Protein AF-A0A165PMY3-F1 (afdb_monomer_lite)

Radius of gyration: 16.14 Å; chains: 1; bounding box: 37×19×43 Å

Organism: NCBI:txid1314782

Sequence (66 aa):
LLHLASDIRYCGPVWATWTFYMERFCGYLKSVLRSRSHPWSNLNKRIINLAYLSTLAARYDLDEEL

Structure (mmCIF, N/CA/C/O backbone):
data_AF-A0A165PMY3-F1
#
_entry.id   AF-A0A165PMY3-F1
#
loop_
_atom_site.group_PDB
_atom_site.id
_atom_site.type_symbol
_atom_site.label_atom_id
_atom_site.label_alt_id
_atom_site.label_comp_id
_atom_site.label_asym_id
_atom_site.label_entity_id
_atom_site.label_seq_id
_atom_site.pdbx_PDB_ins_code
_atom_site.Cartn_x
_atom_site.Cartn_y
_atom_site.Cartn_z
_atom_site.occupancy
_atom_site.B_iso_or_equiv
_atom_site.auth_seq_id
_atom_site.auth_comp_id
_atom_site.auth_asym_id
_atom_site.auth_atom_id
_atom_site.pdbx_PDB_model_num
ATOM 1 N N . LEU A 1 1 ? 8.564 -10.338 -7.576 1.00 52.22 1 LEU A N 1
ATOM 2 C CA . LEU A 1 1 ? 9.998 -10.726 -7.538 1.00 52.22 1 LEU A CA 1
ATOM 3 C C . LEU A 1 1 ? 10.470 -11.464 -8.798 1.00 52.22 1 LEU A C 1
ATOM 5 O O . LEU A 1 1 ? 11.647 -11.355 -9.103 1.00 52.22 1 LEU A O 1
ATOM 9 N N . LEU A 1 2 ? 9.603 -12.155 -9.558 1.00 53.97 2 LEU A N 1
ATOM 10 C CA . LEU A 1 2 ? 10.011 -12.881 -10.777 1.00 53.97 2 LEU A CA 1
ATOM 11 C C . LEU A 1 2 ? 10.269 -11.996 -12.021 1.00 53.97 2 LEU A C 1
ATOM 13 O O . LEU A 1 2 ? 10.835 -12.479 -12.995 1.00 53.97 2 LEU A O 1
ATOM 17 N N . HIS A 1 3 ? 9.879 -10.716 -12.003 1.00 65.81 3 HIS A N 1
ATOM 18 C CA . HIS A 1 3 ? 9.928 -9.826 -13.177 1.00 65.81 3 HIS A CA 1
ATOM 19 C C . HIS A 1 3 ? 11.096 -8.835 -13.182 1.00 65.81 3 HIS A C 1
ATOM 21 O O . HIS A 1 3 ? 11.098 -7.909 -13.984 1.00 65.81 3 HIS A O 1
ATOM 27 N N . LEU A 1 4 ? 12.128 -9.044 -12.357 1.00 65.88 4 LEU A N 1
ATOM 28 C CA . LEU A 1 4 ? 13.224 -8.078 -12.212 1.00 65.88 4 LEU A CA 1
ATOM 29 C C . LEU A 1 4 ? 13.877 -7.706 -13.558 1.00 65.88 4 LEU A C 1
ATOM 31 O O . LEU A 1 4 ? 14.171 -6.542 -13.797 1.00 65.88 4 LEU A O 1
ATOM 35 N N . ALA A 1 5 ? 14.059 -8.671 -14.466 1.00 70.19 5 ALA A N 1
ATOM 36 C CA . ALA A 1 5 ? 14.625 -8.415 -15.793 1.00 70.19 5 ALA A CA 1
ATOM 37 C C . ALA A 1 5 ? 13.710 -7.553 -16.686 1.00 70.19 5 ALA A C 1
ATOM 39 O O . ALA A 1 5 ? 14.196 -6.708 -17.438 1.00 70.19 5 ALA A O 1
ATOM 40 N N . SER A 1 6 ? 12.394 -7.751 -16.594 1.00 71.00 6 SER A N 1
ATOM 41 C CA . SER A 1 6 ? 11.392 -6.937 -17.288 1.00 71.00 6 SER A CA 1
ATOM 42 C C . SER A 1 6 ? 11.363 -5.525 -16.702 1.00 71.00 6 SER A C 1
ATOM 44 O O . SER A 1 6 ? 11.453 -4.548 -17.441 1.00 71.00 6 SER A O 1
ATOM 46 N N . ASP A 1 7 ? 11.345 -5.422 -15.374 1.00 68.06 7 ASP A N 1
ATOM 47 C CA . ASP A 1 7 ? 11.270 -4.160 -14.640 1.00 68.06 7 ASP A CA 1
ATOM 48 C C . ASP A 1 7 ? 12.489 -3.266 -14.912 1.00 68.06 7 ASP A C 1
ATOM 50 O O . ASP A 1 7 ? 12.341 -2.060 -15.065 1.00 68.06 7 ASP A O 1
ATOM 54 N N . ILE A 1 8 ? 13.690 -3.834 -15.078 1.00 66.88 8 ILE A N 1
ATOM 55 C CA . ILE A 1 8 ? 14.893 -3.070 -15.471 1.00 66.88 8 ILE A CA 1
ATOM 56 C C . ILE A 1 8 ? 14.717 -2.393 -16.832 1.00 66.88 8 ILE A C 1
ATOM 58 O O . ILE A 1 8 ? 15.182 -1.272 -17.047 1.00 66.88 8 ILE A O 1
ATOM 62 N N . ARG A 1 9 ? 14.059 -3.079 -17.770 1.00 72.00 9 ARG A N 1
ATOM 63 C CA . ARG A 1 9 ? 13.909 -2.606 -19.147 1.00 72.00 9 ARG A CA 1
ATOM 64 C C . ARG A 1 9 ? 12.884 -1.480 -19.264 1.00 72.00 9 ARG A C 1
ATOM 66 O O . ARG A 1 9 ? 13.058 -0.610 -20.111 1.00 72.00 9 ARG A O 1
ATOM 73 N N . TYR A 1 10 ? 11.848 -1.50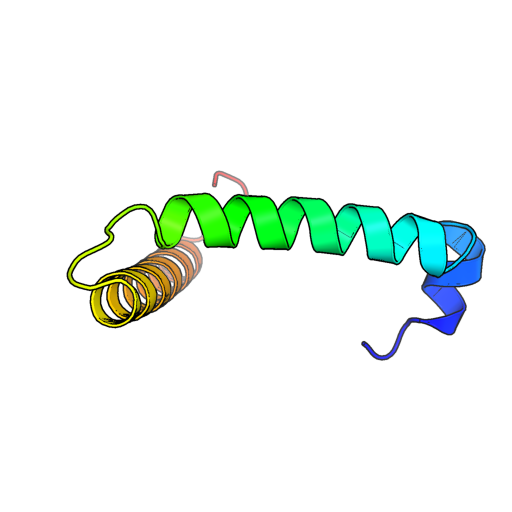1 -18.424 1.00 74.19 10 TYR A N 1
ATOM 74 C CA . TYR A 1 10 ? 10.751 -0.527 -18.447 1.00 74.19 10 TYR A CA 1
ATOM 75 C C . TYR A 1 10 ? 10.892 0.594 -17.408 1.00 74.19 10 TYR A C 1
ATOM 77 O O . TYR A 1 10 ? 10.462 1.713 -17.668 1.00 74.19 10 TYR A O 1
ATOM 85 N N . CYS A 1 11 ? 11.494 0.324 -16.249 1.00 72.88 11 CYS A N 1
ATOM 86 C CA . CYS A 1 11 ? 11.541 1.250 -15.113 1.00 72.88 11 CYS A CA 1
ATOM 87 C C . CYS A 1 11 ? 12.937 1.846 -14.852 1.00 72.88 11 CYS A C 1
ATOM 89 O O . CYS A 1 11 ? 13.096 2.652 -13.936 1.00 72.88 11 CYS A O 1
ATOM 91 N N . GLY A 1 12 ? 13.943 1.488 -15.656 1.00 75.62 12 GLY A N 1
ATOM 92 C CA . GLY A 1 12 ? 15.306 1.999 -15.530 1.00 75.62 12 GLY A CA 1
ATOM 93 C C . GLY A 1 12 ? 16.181 1.189 -14.562 1.00 75.62 12 GLY A C 1
ATOM 94 O O . GLY A 1 12 ? 15.842 0.064 -14.192 1.00 75.62 12 GLY A O 1
ATOM 95 N N . PRO A 1 13 ? 17.351 1.723 -14.167 1.00 79.25 13 PRO A N 1
ATOM 96 C CA . PRO A 1 13 ? 18.317 0.999 -13.346 1.00 79.25 13 PRO A CA 1
ATOM 97 C C . PRO A 1 13 ? 17.700 0.473 -12.042 1.00 79.25 13 PRO A C 1
ATOM 99 O O . PRO A 1 13 ? 17.051 1.231 -11.321 1.00 79.25 13 PRO A O 1
ATOM 102 N N . VAL A 1 14 ? 17.976 -0.794 -11.696 1.00 79.12 14 VAL A N 1
ATOM 103 C CA . VAL A 1 14 ? 17.460 -1.451 -10.470 1.00 79.12 14 VAL A CA 1
ATOM 104 C C . VAL A 1 14 ? 17.662 -0.593 -9.230 1.00 79.12 14 VAL A C 1
ATOM 106 O O . VAL A 1 14 ? 16.794 -0.534 -8.372 1.00 79.12 14 VAL A O 1
ATOM 109 N N . TRP A 1 15 ? 18.813 0.070 -9.112 1.00 79.94 15 TRP A N 1
ATOM 110 C CA . TRP A 1 15 ? 19.121 0.866 -7.930 1.00 79.94 15 TRP A CA 1
ATOM 111 C C . TRP A 1 15 ? 18.153 2.048 -7.766 1.00 79.94 15 TRP A C 1
ATOM 113 O O . TRP A 1 15 ? 17.775 2.361 -6.640 1.00 79.94 15 TRP A O 1
ATOM 123 N N . ALA A 1 16 ? 17.703 2.664 -8.863 1.00 79.94 16 ALA A N 1
ATOM 124 C CA . ALA A 1 16 ? 16.790 3.801 -8.826 1.00 79.94 16 ALA A CA 1
ATOM 125 C C . ALA A 1 16 ? 15.375 3.348 -8.437 1.00 79.94 16 ALA A C 1
ATOM 127 O O . ALA A 1 16 ? 14.759 3.920 -7.537 1.00 79.94 16 ALA A O 1
ATOM 128 N N . THR A 1 17 ? 14.890 2.262 -9.046 1.00 81.69 17 THR A N 1
ATOM 129 C CA . THR A 1 17 ? 13.578 1.687 -8.715 1.00 81.69 17 THR A CA 1
ATOM 130 C C . THR A 1 17 ? 13.554 1.140 -7.292 1.00 81.69 17 THR A C 1
ATOM 132 O O . THR A 1 17 ? 12.636 1.435 -6.528 1.00 81.69 17 THR A O 1
ATOM 135 N N . TRP A 1 18 ? 14.595 0.411 -6.892 1.00 82.62 18 TRP A N 1
ATOM 136 C CA . TRP A 1 18 ? 14.743 -0.115 -5.539 1.00 82.62 18 TRP A CA 1
ATOM 137 C C . TRP A 1 18 ? 14.768 0.994 -4.489 1.00 82.62 18 TRP A C 1
ATOM 139 O O . TRP A 1 18 ? 14.065 0.880 -3.488 1.00 82.62 18 TRP A O 1
ATOM 149 N N . THR A 1 19 ? 15.511 2.082 -4.721 1.00 87.88 19 THR A N 1
ATOM 150 C CA . THR A 1 19 ? 15.559 3.225 -3.792 1.00 87.88 19 THR A CA 1
ATOM 151 C C . THR A 1 19 ? 14.165 3.802 -3.562 1.00 87.88 19 THR A C 1
ATOM 153 O O . THR A 1 19 ? 13.747 3.942 -2.416 1.00 87.88 19 THR A O 1
ATOM 156 N N . PHE A 1 20 ? 13.395 4.027 -4.629 1.00 84.56 20 PHE A N 1
ATOM 157 C CA . PHE A 1 20 ? 12.026 4.532 -4.517 1.00 84.56 20 PHE A CA 1
ATOM 158 C C . PHE A 1 20 ? 11.103 3.590 -3.724 1.00 84.56 20 PHE A C 1
ATOM 160 O O . PHE A 1 20 ? 10.375 4.022 -2.823 1.00 84.56 20 PHE A O 1
ATOM 167 N N . TYR A 1 21 ? 11.148 2.285 -4.017 1.00 84.06 21 TYR A N 1
ATOM 168 C CA . TYR A 1 21 ? 10.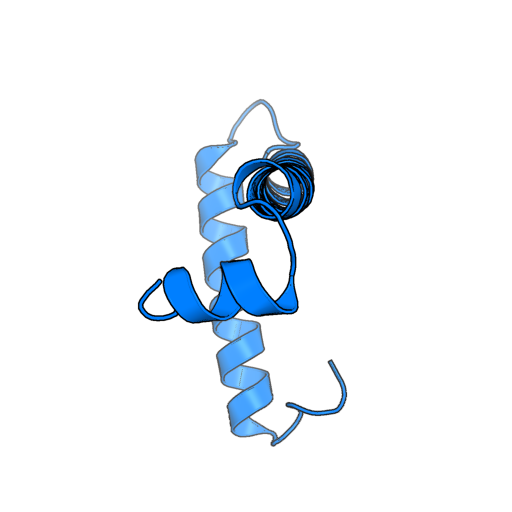374 1.288 -3.271 1.00 84.06 21 TYR A CA 1
ATOM 169 C C . TYR A 1 21 ? 10.774 1.245 -1.793 1.00 84.06 21 TYR A C 1
ATOM 171 O O . TYR A 1 21 ? 9.905 1.223 -0.917 1.00 84.06 21 TYR A O 1
ATOM 179 N N . MET A 1 22 ? 12.076 1.272 -1.505 1.00 89.69 22 MET A N 1
ATOM 180 C CA . MET A 1 22 ? 12.598 1.264 -0.142 1.00 89.69 22 MET A CA 1
ATOM 181 C C . MET A 1 22 ? 12.209 2.521 0.629 1.00 89.69 22 MET A C 1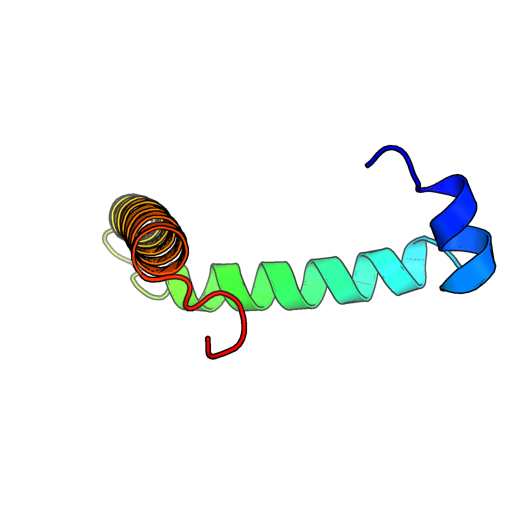
ATOM 183 O O . MET A 1 22 ? 11.842 2.409 1.795 1.00 89.69 22 MET A O 1
ATOM 187 N N . GLU A 1 23 ? 12.233 3.702 0.014 1.00 92.38 23 GLU A N 1
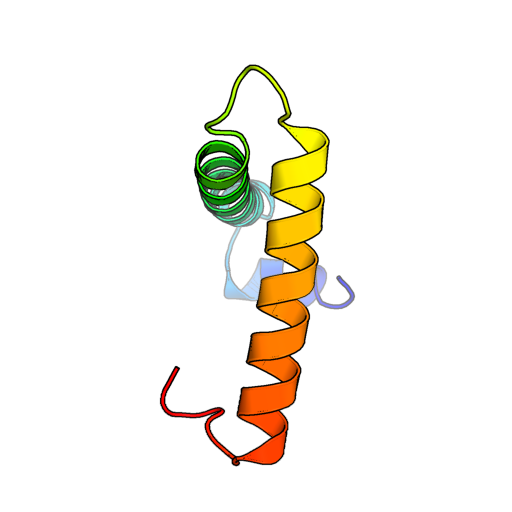ATOM 188 C CA . GLU A 1 23 ? 11.826 4.950 0.665 1.00 92.38 23 GLU A CA 1
ATOM 189 C C . GLU A 1 23 ? 10.356 4.916 1.080 1.00 92.38 23 GLU A C 1
ATOM 191 O O . GLU A 1 23 ? 10.032 5.199 2.239 1.00 92.38 23 GLU A O 1
ATOM 196 N N . ARG A 1 24 ? 9.466 4.494 0.173 1.00 89.94 24 ARG A N 1
ATOM 197 C CA . ARG A 1 24 ? 8.036 4.330 0.476 1.00 89.94 24 ARG A CA 1
ATOM 198 C C . ARG A 1 24 ? 7.813 3.296 1.574 1.00 89.94 24 ARG A C 1
ATOM 200 O O . ARG A 1 24 ? 7.055 3.551 2.511 1.00 89.94 24 ARG A O 1
ATOM 207 N N . PHE A 1 25 ? 8.498 2.158 1.495 1.00 88.25 25 PHE A N 1
ATOM 208 C CA . PHE A 1 25 ? 8.400 1.101 2.497 1.00 88.25 25 PHE A CA 1
ATOM 209 C C . PHE A 1 25 ? 8.913 1.555 3.872 1.00 88.25 25 PHE A C 1
ATOM 211 O O . PHE A 1 25 ? 8.240 1.361 4.885 1.00 88.25 25 PHE A O 1
ATOM 218 N N . CYS A 1 26 ? 10.059 2.237 3.923 1.00 91.00 26 CYS A N 1
ATOM 219 C CA . CYS A 1 26 ? 10.604 2.811 5.151 1.00 91.00 26 CYS A CA 1
ATOM 220 C C . CYS A 1 26 ? 9.687 3.897 5.728 1.00 91.00 26 CYS A C 1
ATOM 222 O O . CYS A 1 26 ? 9.522 3.974 6.945 1.00 91.00 26 CYS A O 1
ATOM 224 N N . GLY A 1 27 ? 9.072 4.728 4.883 1.00 91.44 27 GLY A N 1
ATOM 225 C CA . GLY A 1 27 ? 8.084 5.726 5.296 1.00 91.44 27 GLY A CA 1
ATOM 226 C C . GLY A 1 27 ? 6.854 5.083 5.937 1.00 91.44 27 GLY A C 1
ATOM 227 O O . GLY A 1 27 ? 6.442 5.474 7.032 1.00 91.44 27 GLY A O 1
ATOM 228 N N . TYR A 1 28 ? 6.332 4.029 5.307 1.00 89.00 28 TYR A N 1
ATOM 229 C CA . TYR A 1 28 ? 5.261 3.214 5.870 1.00 89.00 28 TYR A CA 1
ATOM 230 C C . TYR A 1 28 ? 5.664 2.629 7.233 1.00 89.00 28 TYR A C 1
ATOM 232 O O . TYR A 1 28 ? 4.971 2.859 8.225 1.00 89.00 28 TYR A O 1
ATOM 240 N N . LEU A 1 29 ? 6.819 1.964 7.326 1.00 88.44 29 LEU A N 1
ATOM 241 C CA . LEU A 1 29 ? 7.330 1.393 8.577 1.00 88.44 29 LEU A CA 1
ATOM 242 C C . LEU A 1 29 ? 7.463 2.437 9.690 1.00 88.44 29 LEU A C 1
ATOM 244 O O . LEU A 1 29 ? 7.019 2.192 10.811 1.00 88.44 29 LEU A O 1
ATOM 248 N N . LYS A 1 30 ? 8.015 3.619 9.389 1.00 88.12 30 LYS A N 1
ATOM 249 C CA . LYS A 1 30 ? 8.126 4.730 10.350 1.00 88.12 30 LYS A CA 1
ATOM 250 C C . LYS A 1 30 ? 6.764 5.147 10.905 1.00 88.12 30 LYS A C 1
ATOM 252 O O . LYS A 1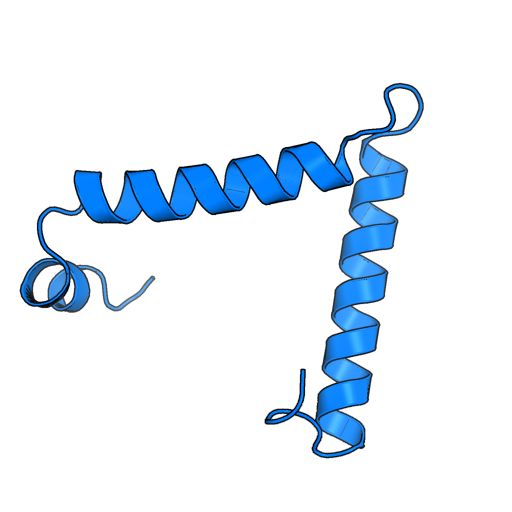 30 ? 6.654 5.394 12.104 1.00 88.12 30 LYS A O 1
ATOM 257 N N . SER A 1 31 ? 5.729 5.205 10.064 1.00 86.12 31 SER A N 1
ATOM 258 C CA . SER A 1 31 ? 4.375 5.565 10.508 1.00 86.12 31 SER A CA 1
ATOM 259 C C . SER A 1 31 ? 3.790 4.539 11.486 1.00 86.12 31 SER A C 1
ATOM 261 O O . SER A 1 31 ? 3.173 4.910 12.485 1.00 86.12 31 SER A O 1
ATOM 263 N N . VAL A 1 32 ? 4.043 3.251 11.240 1.00 87.44 32 VAL A N 1
ATOM 264 C CA . VAL A 1 32 ? 3.529 2.140 12.051 1.00 87.44 32 VAL A CA 1
ATOM 265 C C . VAL A 1 32 ? 4.298 2.000 13.366 1.00 87.44 32 VAL A C 1
ATOM 267 O O . VAL A 1 32 ? 3.713 1.725 14.412 1.00 87.44 32 VAL A O 1
ATOM 270 N N . LEU A 1 33 ? 5.604 2.259 13.338 1.00 87.12 33 LEU A N 1
ATOM 271 C CA . LEU A 1 33 ? 6.504 2.171 14.489 1.00 87.12 33 LEU A CA 1
ATOM 272 C C . LEU A 1 33 ? 6.563 3.468 15.316 1.00 87.12 33 LEU A C 1
ATOM 274 O O . LEU A 1 33 ? 7.480 3.657 16.111 1.00 87.12 33 LEU A O 1
ATOM 278 N N . ARG A 1 34 ? 5.578 4.366 15.173 1.00 83.31 34 ARG A N 1
ATOM 279 C CA . ARG A 1 34 ? 5.541 5.657 15.885 1.00 83.31 34 ARG A CA 1
ATOM 280 C C . ARG A 1 34 ? 5.529 5.507 17.414 1.00 83.31 34 ARG A C 1
ATOM 282 O O . ARG A 1 34 ? 5.999 6.393 18.125 1.00 83.31 34 ARG A O 1
ATOM 289 N N . SER A 1 35 ? 5.005 4.396 17.934 1.00 84.25 35 SER A N 1
ATOM 290 C CA . SER A 1 35 ? 5.025 4.103 19.371 1.00 84.25 35 SER A CA 1
ATOM 291 C C . SER A 1 35 ? 6.369 3.520 19.805 1.00 84.25 35 SER A C 1
ATOM 293 O O . SER A 1 35 ? 6.763 2.443 19.363 1.00 84.25 35 SER A O 1
ATOM 295 N N . ARG A 1 36 ? 7.031 4.200 20.747 1.00 82.12 36 ARG A N 1
ATOM 296 C CA . ARG A 1 36 ? 8.332 3.784 21.298 1.00 82.12 36 ARG A CA 1
ATOM 297 C C . ARG A 1 36 ? 8.233 2.687 22.360 1.00 82.12 36 ARG A C 1
ATOM 299 O O . ARG A 1 36 ? 9.217 2.008 22.613 1.00 82.12 36 ARG A O 1
ATOM 306 N N . SER A 1 37 ? 7.065 2.527 22.983 1.00 88.31 37 SER A N 1
ATOM 307 C CA . SER A 1 37 ? 6.874 1.588 24.095 1.00 88.31 37 SER A CA 1
ATOM 308 C C . SER A 1 37 ? 6.501 0.183 23.621 1.00 88.31 37 SER A C 1
ATOM 310 O O . SER A 1 37 ? 6.971 -0.788 24.200 1.00 88.31 37 SER A O 1
ATOM 312 N N . HIS A 1 38 ? 5.695 0.061 22.558 1.00 87.00 38 HIS A N 1
ATOM 313 C CA . HIS A 1 38 ? 5.232 -1.238 22.049 1.00 87.00 38 HIS A CA 1
ATOM 314 C C . HIS A 1 38 ? 5.270 -1.307 20.510 1.00 87.00 38 HIS A C 1
ATOM 316 O O . HIS A 1 38 ? 4.228 -1.497 19.873 1.00 87.00 38 HIS A O 1
ATOM 322 N N . PRO A 1 39 ? 6.446 -1.139 19.882 1.00 86.31 39 PRO A N 1
ATOM 323 C CA . PRO A 1 39 ? 6.572 -1.080 18.423 1.00 86.31 39 PRO A CA 1
ATOM 324 C C . PRO A 1 39 ? 6.042 -2.347 17.735 1.00 86.31 39 PRO A C 1
ATOM 326 O O . PRO A 1 39 ? 5.245 -2.266 16.803 1.00 86.31 39 PRO A O 1
ATOM 329 N N . TRP A 1 40 ? 6.404 -3.524 18.250 1.00 88.56 40 TRP A N 1
ATOM 330 C CA . TRP A 1 40 ? 6.038 -4.813 17.657 1.00 88.56 40 TRP A CA 1
ATOM 331 C C . TRP A 1 40 ? 4.549 -5.139 17.772 1.00 88.56 40 TRP A C 1
ATOM 333 O O . TRP A 1 40 ? 3.949 -5.625 16.818 1.00 88.56 40 TRP A O 1
ATOM 343 N N . SER A 1 41 ? 3.923 -4.821 18.911 1.00 90.00 41 SER A N 1
ATOM 344 C CA . SER A 1 41 ? 2.479 -5.026 19.085 1.00 90.00 41 SER A CA 1
ATOM 345 C C . SER A 1 41 ? 1.678 -4.153 18.117 1.00 90.00 41 SER A C 1
ATOM 347 O O . SER A 1 41 ? 0.722 -4.625 17.505 1.00 90.00 41 SER A O 1
ATOM 349 N N . ASN A 1 42 ? 2.095 -2.898 17.926 1.00 87.88 42 ASN A N 1
ATOM 350 C CA . ASN A 1 42 ? 1.434 -1.988 16.993 1.00 87.88 42 ASN A CA 1
ATOM 351 C C . ASN A 1 42 ? 1.643 -2.399 15.535 1.00 87.88 42 ASN A C 1
ATOM 353 O O . ASN A 1 42 ? 0.696 -2.337 14.753 1.00 87.88 42 ASN A O 1
ATOM 357 N N . LEU A 1 43 ? 2.836 -2.888 15.185 1.00 89.81 43 LEU A N 1
ATOM 358 C CA . LEU A 1 43 ? 3.090 -3.464 13.868 1.00 89.81 43 LEU A CA 1
ATOM 359 C C . LEU A 1 43 ? 2.191 -4.675 13.603 1.00 89.81 43 LEU A C 1
ATOM 361 O O . LEU A 1 43 ? 1.537 -4.727 12.564 1.00 89.81 43 LEU A O 1
ATOM 365 N N . ASN A 1 44 ? 2.092 -5.602 14.557 1.00 92.31 44 ASN A N 1
ATOM 366 C CA . ASN A 1 44 ? 1.244 -6.781 14.408 1.00 92.31 44 ASN A CA 1
ATOM 367 C C . ASN A 1 44 ? -0.234 -6.396 14.230 1.00 92.31 44 ASN A C 1
ATOM 369 O O . ASN A 1 44 ? -0.890 -6.838 13.290 1.00 92.31 44 ASN A O 1
ATOM 373 N N . LYS A 1 45 ? -0.743 -5.482 15.067 1.00 91.38 45 LYS A N 1
ATOM 374 C CA . LYS A 1 45 ? -2.107 -4.943 14.931 1.00 91.38 45 LYS A CA 1
ATOM 375 C C . LYS A 1 45 ? -2.334 -4.295 13.567 1.00 91.38 45 LYS A C 1
ATOM 377 O O . LYS A 1 45 ? -3.388 -4.485 12.972 1.00 91.38 45 LYS A O 1
ATOM 382 N N . ARG A 1 46 ? -1.353 -3.548 13.050 1.00 90.81 46 ARG A N 1
ATOM 383 C CA . ARG A 1 46 ? -1.453 -2.922 11.728 1.00 90.81 46 ARG A CA 1
ATOM 384 C C . ARG A 1 46 ? -1.559 -3.959 10.614 1.00 90.81 46 ARG A C 1
ATOM 386 O O . ARG A 1 46 ? -2.389 -3.778 9.731 1.00 90.81 46 ARG A O 1
ATOM 393 N N . ILE A 1 47 ? -0.750 -5.017 10.658 1.00 91.69 47 ILE A N 1
ATOM 394 C CA . ILE A 1 47 ? -0.790 -6.104 9.668 1.00 91.69 47 ILE A CA 1
ATOM 395 C C . ILE A 1 47 ? -2.152 -6.803 9.704 1.00 91.69 47 ILE A C 1
ATOM 397 O O . ILE A 1 47 ? -2.771 -6.977 8.659 1.00 91.69 47 ILE A O 1
ATOM 401 N N . ILE A 1 48 ? -2.653 -7.129 10.899 1.00 95.62 48 ILE A N 1
ATOM 402 C CA . ILE A 1 48 ? -3.977 -7.741 11.076 1.00 95.62 48 ILE A CA 1
ATOM 403 C C . ILE A 1 48 ? -5.077 -6.834 10.507 1.00 95.62 48 ILE A C 1
ATOM 405 O O . ILE A 1 48 ? -5.924 -7.296 9.749 1.00 95.62 48 ILE A O 1
ATOM 409 N N . ASN A 1 49 ? -5.038 -5.534 10.809 1.00 93.25 49 ASN A N 1
ATOM 410 C CA . ASN A 1 49 ? -6.017 -4.582 10.285 1.00 93.25 49 ASN A CA 1
ATOM 411 C C . ASN A 1 49 ? -5.972 -4.485 8.755 1.00 93.25 49 ASN A C 1
ATOM 413 O O . ASN A 1 49 ? -7.024 -4.426 8.129 1.00 93.25 49 ASN A O 1
ATOM 417 N N . LEU A 1 50 ? -4.782 -4.497 8.146 1.00 92.12 50 LEU A N 1
ATOM 418 C CA . LEU A 1 50 ? -4.651 -4.520 6.686 1.00 92.12 50 LEU A CA 1
ATOM 419 C C . LEU A 1 50 ? -5.241 -5.796 6.080 1.00 92.12 50 LEU A C 1
ATOM 421 O O . LEU A 1 50 ? -5.955 -5.706 5.089 1.00 92.12 50 LEU A O 1
ATOM 425 N N . ALA A 1 51 ? -4.998 -6.958 6.692 1.00 94.31 51 ALA A N 1
ATOM 426 C CA . ALA A 1 51 ? -5.575 -8.222 6.239 1.00 94.31 51 ALA A CA 1
ATOM 427 C C . ALA A 1 51 ? -7.109 -8.234 6.360 1.00 94.31 51 ALA A C 1
ATOM 429 O O . ALA A 1 51 ? -7.806 -8.764 5.494 1.00 94.31 51 ALA A O 1
ATOM 430 N N . TYR A 1 52 ? -7.663 -7.626 7.412 1.00 94.88 52 TYR A N 1
ATOM 431 C CA . TYR A 1 52 ? -9.111 -7.464 7.527 1.00 94.88 52 TYR A CA 1
ATOM 432 C C . TYR A 1 52 ? -9.671 -6.529 6.465 1.00 94.88 52 TYR A C 1
ATOM 434 O O . TYR A 1 52 ? -10.682 -6.870 5.861 1.00 94.88 52 TYR A O 1
ATOM 442 N N . LEU A 1 53 ? -9.011 -5.401 6.196 1.00 92.94 53 LEU A N 1
ATOM 443 C CA . LEU A 1 53 ? -9.427 -4.485 5.136 1.00 92.94 53 LEU A CA 1
ATOM 444 C C . LEU A 1 53 ? -9.375 -5.150 3.761 1.00 92.94 53 LEU A C 1
ATOM 446 O O . LEU A 1 53 ? -10.335 -5.023 3.016 1.00 92.94 53 LEU A O 1
ATOM 450 N N . SER A 1 54 ? -8.328 -5.920 3.449 1.00 90.81 54 SER A N 1
ATOM 451 C CA . SER A 1 54 ? -8.249 -6.642 2.173 1.00 90.81 54 SER A CA 1
ATOM 452 C C . SER A 1 54 ? -9.329 -7.718 2.055 1.00 90.81 54 SER A C 1
ATOM 454 O O . SER A 1 54 ? -9.934 -7.885 1.004 1.00 90.81 54 SER A O 1
ATOM 456 N N . THR A 1 55 ? -9.612 -8.433 3.147 1.00 92.06 55 THR A N 1
ATOM 457 C CA . THR A 1 55 ? -10.686 -9.438 3.173 1.00 92.06 55 THR A CA 1
ATOM 458 C C . THR A 1 55 ? -12.060 -8.786 3.016 1.00 92.06 55 THR A C 1
ATOM 460 O O . THR A 1 55 ? -12.944 -9.345 2.371 1.00 92.06 55 THR A O 1
ATOM 463 N N . LEU A 1 56 ? -12.253 -7.610 3.617 1.00 93.06 56 LEU A N 1
ATOM 464 C CA . LEU A 1 56 ? -13.477 -6.830 3.500 1.00 93.06 56 LEU A CA 1
ATOM 465 C C . LEU A 1 56 ? -13.645 -6.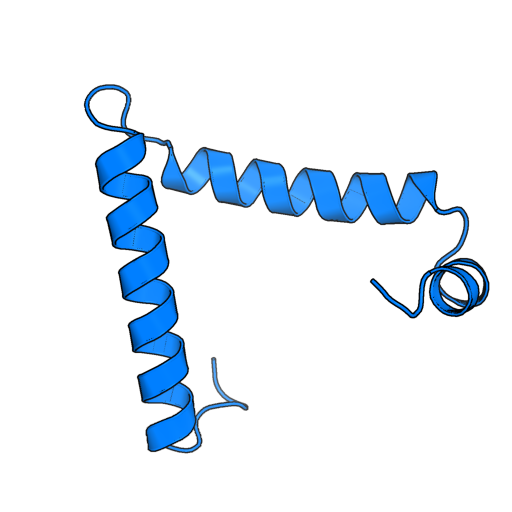307 2.072 1.00 93.06 56 LEU A C 1
ATOM 467 O O . LEU A 1 56 ? -14.699 -6.518 1.486 1.00 93.06 56 LEU A O 1
ATOM 471 N N . ALA A 1 57 ? -12.603 -5.705 1.500 1.00 90.81 57 ALA A N 1
ATOM 472 C CA . ALA A 1 57 ? -12.616 -5.204 0.131 1.00 90.81 57 ALA A CA 1
ATOM 473 C C . ALA A 1 57 ? -12.989 -6.313 -0.861 1.00 90.81 57 ALA A C 1
ATOM 475 O O . ALA A 1 57 ? -13.957 -6.160 -1.598 1.00 90.81 57 ALA A O 1
ATOM 476 N N . ALA A 1 58 ? -12.344 -7.480 -0.757 1.00 89.94 58 ALA A N 1
ATOM 477 C CA . ALA A 1 58 ? -12.648 -8.639 -1.595 1.00 89.94 58 ALA A CA 1
ATOM 478 C C . ALA A 1 58 ? -14.070 -9.195 -1.388 1.00 89.94 58 ALA A C 1
ATOM 480 O O . ALA A 1 58 ? -14.672 -9.740 -2.308 1.00 89.94 58 ALA A O 1
ATOM 481 N N . ARG A 1 59 ? -14.631 -9.093 -0.175 1.00 91.69 59 ARG A N 1
ATOM 482 C CA . ARG A 1 59 ? -16.003 -9.549 0.105 1.00 91.69 59 ARG A CA 1
ATOM 483 C C . ARG A 1 59 ? -17.058 -8.634 -0.514 1.00 91.69 59 ARG A C 1
ATOM 485 O O . ARG A 1 59 ? -18.126 -9.119 -0.874 1.00 91.69 59 ARG A O 1
ATOM 492 N N . TYR A 1 60 ? -16.788 -7.335 -0.550 1.00 90.06 60 TYR A N 1
ATOM 493 C CA . TYR A 1 60 ? -17.735 -6.316 -0.996 1.00 90.06 60 TYR A CA 1
ATOM 494 C C . TYR A 1 60 ? -17.444 -5.800 -2.413 1.00 90.06 60 TYR A C 1
ATOM 496 O O . TYR A 1 60 ? -18.114 -4.868 -2.840 1.00 90.06 60 TYR A O 1
ATOM 504 N N . ASP A 1 61 ? -16.491 -6.413 -3.126 1.00 82.50 61 ASP A N 1
ATOM 505 C CA . ASP A 1 61 ? -16.052 -6.024 -4.477 1.00 82.50 61 ASP A CA 1
ATOM 506 C C . ASP A 1 61 ? -15.607 -4.549 -4.560 1.00 82.50 61 ASP A C 1
ATOM 508 O O . ASP A 1 61 ? -15.864 -3.839 -5.525 1.00 82.50 61 ASP A O 1
ATOM 512 N N . LEU A 1 62 ? -14.951 -4.066 -3.497 1.00 81.94 62 LEU A N 1
ATOM 513 C CA . LEU A 1 62 ? -14.506 -2.670 -3.352 1.00 81.94 62 LEU A CA 1
ATOM 514 C C . LEU A 1 62 ? -13.078 -2.442 -3.876 1.00 81.94 62 LEU A C 1
ATOM 516 O O . LEU A 1 62 ? -12.443 -1.457 -3.502 1.00 81.94 62 LEU A O 1
ATOM 520 N N . ASP A 1 63 ? -12.541 -3.348 -4.697 1.00 70.12 63 ASP A N 1
ATOM 521 C CA . ASP A 1 63 ? -11.143 -3.288 -5.149 1.00 70.12 63 ASP A CA 1
ATOM 522 C C . ASP A 1 63 ? -10.830 -2.040 -6.005 1.00 70.12 63 ASP A C 1
ATOM 524 O O . ASP A 1 63 ? -9.666 -1.660 -6.119 1.00 70.12 63 ASP A O 1
ATOM 528 N N . GLU A 1 64 ? -11.842 -1.363 -6.564 1.00 64.06 64 GLU A N 1
ATOM 529 C CA . GLU A 1 64 ? -11.668 -0.119 -7.334 1.00 64.06 64 GLU A CA 1
ATOM 530 C C . GLU A 1 64 ? -11.795 1.177 -6.506 1.00 64.06 64 GLU A C 1
ATOM 532 O O . GLU A 1 64 ? -11.361 2.230 -6.975 1.00 64.06 64 GLU A O 1
ATOM 537 N N . GLU A 1 65 ? -12.353 1.141 -5.289 1.00 60.25 65 GLU A N 1
ATOM 538 C CA . GLU A 1 65 ? -12.691 2.363 -4.528 1.00 60.25 65 GLU A CA 1
ATOM 539 C C . GLU A 1 65 ? -11.705 2.727 -3.399 1.00 60.25 65 GLU A C 1
ATOM 541 O O . GLU A 1 65 ? -11.846 3.800 -2.802 1.00 60.25 65 GLU A O 1
ATOM 546 N N . LEU A 1 66 ? -10.716 1.873 -3.087 1.00 54.16 66 LEU A N 1
ATOM 547 C CA . LEU A 1 66 ? -9.889 1.984 -1.870 1.00 54.16 66 LEU A CA 1
ATOM 548 C C . LEU A 1 66 ? -8.404 2.313 -2.097 1.00 54.16 66 LEU A C 1
ATOM 550 O O . LEU A 1 66 ? -7.755 1.683 -2.960 1.00 54.16 66 LEU A O 1
#

InterPro domains:
  IPR025452 Domain of unknown function DUF4218 [PF13960] (2-42)

Secondary structure (DSSP, 8-state):
-TTHHHHHHHH--HHHHHHHHHHHHHHHHHHHTT-SS-HHHHHHHHHHHHHHHHHHHHHHT-TTT-

Foldseek 3Di:
DVCQVVCCVVVNDPVVVVVVVVVVVVVVLCVQQVDPPCSPVSVVVVVVVVVVVVVVCVVVVVPPPD

pLDDT: mean 82.8, std 10.77, range [52.22, 95.62]